Protein AF-A0A935X338-F1 (afdb_monomer_lite)

pLDDT: mean 70.07, std 18.34, range [29.19, 94.0]

Structure (mmCIF, N/CA/C/O backbone):
data_AF-A0A935X338-F1
#
_entry.id   AF-A0A935X338-F1
#
loop_
_atom_site.group_PDB
_atom_site.id
_atom_site.type_symbol
_atom_site.label_atom_id
_atom_site.label_alt_id
_atom_site.label_comp_id
_atom_site.label_asym_id
_atom_site.label_entity_id
_atom_site.label_seq_id
_atom_site.pdbx_PDB_ins_code
_atom_site.Cartn_x
_atom_site.Cartn_y
_atom_site.Cartn_z
_atom_site.occupancy
_atom_site.B_iso_or_equiv
_atom_site.auth_seq_id
_atom_site.auth_comp_id
_atom_site.auth_asym_id
_atom_site.auth_atom_id
_atom_site.pdbx_PDB_model_num
ATOM 1 N N . MET A 1 1 ? -13.769 -9.102 21.395 1.00 50.44 1 MET A N 1
ATOM 2 C CA . MET A 1 1 ? -12.897 -7.928 21.157 1.00 50.44 1 MET A CA 1
ATOM 3 C C . MET A 1 1 ? -13.468 -7.135 19.995 1.00 50.44 1 MET A C 1
ATOM 5 O O . MET A 1 1 ? -13.873 -7.755 19.021 1.00 50.44 1 MET A O 1
ATOM 9 N N . ALA A 1 2 ? -13.554 -5.809 20.103 1.00 59.12 2 ALA A N 1
ATOM 10 C CA . ALA A 1 2 ? -14.068 -4.968 19.025 1.00 59.12 2 ALA A CA 1
ATOM 11 C C . ALA A 1 2 ? -12.967 -4.718 17.983 1.00 59.12 2 ALA A C 1
ATOM 13 O O . ALA A 1 2 ? -11.921 -4.157 18.303 1.00 59.12 2 ALA A O 1
ATOM 14 N N . THR A 1 3 ? -13.188 -5.151 16.743 1.00 63.03 3 THR A N 1
ATOM 15 C CA . THR A 1 3 ? -12.321 -4.808 15.612 1.00 63.03 3 THR A CA 1
ATOM 16 C C . THR A 1 3 ? -12.656 -3.391 15.162 1.00 63.03 3 THR A C 1
ATOM 18 O O . THR A 1 3 ? -13.747 -3.153 14.654 1.00 63.03 3 THR A O 1
ATOM 21 N N . LEU A 1 4 ? -11.724 -2.455 15.357 1.00 72.81 4 LEU A N 1
ATOM 22 C CA . LEU A 1 4 ? -11.917 -1.046 14.993 1.00 72.81 4 LEU A CA 1
ATOM 23 C C . LEU A 1 4 ? -11.985 -0.839 13.472 1.00 72.81 4 LEU A C 1
ATOM 25 O O . LEU A 1 4 ? -12.674 0.059 12.999 1.00 72.81 4 LEU A O 1
ATOM 29 N N . LEU A 1 5 ? -11.269 -1.672 12.715 1.00 78.81 5 LEU A N 1
ATOM 30 C CA . LEU A 1 5 ? -11.219 -1.610 11.264 1.00 78.81 5 LEU A CA 1
ATOM 31 C C . LEU A 1 5 ? -10.835 -2.968 10.673 1.00 78.81 5 LEU A C 1
ATOM 33 O O . LEU A 1 5 ? -9.917 -3.625 11.165 1.00 78.81 5 LEU A O 1
ATOM 37 N N . ARG A 1 6 ? -11.500 -3.360 9.583 1.00 83.81 6 ARG A N 1
ATOM 38 C CA . ARG A 1 6 ? -11.124 -4.521 8.772 1.00 83.81 6 ARG A CA 1
ATOM 39 C C . ARG A 1 6 ? -11.341 -4.208 7.296 1.00 83.81 6 ARG A C 1
ATOM 41 O O . ARG A 1 6 ? -12.482 -4.106 6.858 1.00 83.81 6 ARG A O 1
ATOM 48 N N . ASP A 1 7 ? -10.257 -4.126 6.532 1.00 85.50 7 ASP A N 1
ATOM 49 C CA . ASP A 1 7 ? -10.323 -4.082 5.070 1.00 85.50 7 ASP A CA 1
ATOM 50 C C . ASP A 1 7 ? -10.177 -5.501 4.506 1.00 85.50 7 ASP A C 1
ATOM 52 O O . ASP A 1 7 ? -9.245 -6.229 4.851 1.00 85.50 7 ASP A O 1
ATOM 56 N N . ASN A 1 8 ? -11.138 -5.910 3.682 1.00 86.69 8 ASN A N 1
ATOM 57 C CA . ASN A 1 8 ? -11.189 -7.231 3.059 1.00 86.69 8 ASN A CA 1
ATOM 58 C C . ASN A 1 8 ? -10.774 -7.215 1.581 1.00 86.69 8 ASN A C 1
ATOM 60 O O . ASN A 1 8 ? -10.829 -8.262 0.943 1.00 86.69 8 ASN A O 1
ATOM 64 N N . PHE A 1 9 ? -10.400 -6.049 1.036 1.00 88.44 9 PHE A N 1
ATOM 65 C CA . PHE A 1 9 ? -9.906 -5.884 -0.333 1.00 88.44 9 PHE A CA 1
ATOM 66 C C . PHE A 1 9 ? -10.812 -6.517 -1.406 1.00 88.44 9 PHE A C 1
ATOM 68 O O . PHE A 1 9 ? -10.343 -7.043 -2.415 1.00 88.44 9 PHE A O 1
ATOM 75 N N . THR A 1 10 ? -12.129 -6.472 -1.191 1.00 88.88 10 THR A N 1
ATOM 76 C CA . THR A 1 10 ? -13.123 -7.040 -2.120 1.00 88.88 10 THR A CA 1
ATOM 77 C C . THR A 1 10 ? -13.309 -6.204 -3.386 1.00 88.88 10 THR A C 1
ATOM 79 O O . THR A 1 10 ? -13.746 -6.724 -4.412 1.00 88.88 10 THR A O 1
ATOM 82 N N . ASP A 1 11 ? -12.941 -4.922 -3.359 1.00 90.19 11 ASP A N 1
ATOM 83 C CA . ASP A 1 11 ? -13.001 -4.034 -4.511 1.00 90.19 11 ASP A CA 1
ATOM 84 C C . ASP A 1 11 ? -11.695 -4.068 -5.312 1.00 90.19 11 ASP A C 1
ATOM 86 O O . ASP A 1 11 ? -10.665 -3.531 -4.907 1.00 90.19 11 ASP A O 1
ATOM 90 N N . ARG A 1 12 ? -11.743 -4.671 -6.502 1.00 90.69 12 ARG A N 1
ATOM 91 C CA . ARG A 1 12 ? -10.587 -4.739 -7.402 1.00 90.69 12 ARG A CA 1
ATOM 92 C C . ARG A 1 12 ? -10.098 -3.335 -7.766 1.00 90.69 12 ARG A C 1
ATOM 94 O O . ARG A 1 12 ? -10.857 -2.517 -8.290 1.00 90.69 12 ARG A O 1
ATOM 101 N N . ARG A 1 13 ? -8.803 -3.070 -7.574 1.00 92.31 13 ARG A N 1
ATOM 102 C CA . ARG A 1 13 ? -8.159 -1.793 -7.920 1.00 92.31 13 ARG A CA 1
ATOM 103 C C . AR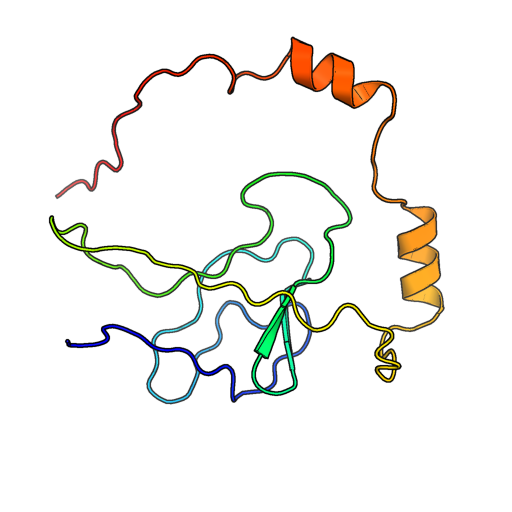G A 1 13 ? -6.918 -2.022 -8.760 1.00 92.31 13 ARG A C 1
ATOM 105 O O . ARG A 1 13 ? -6.026 -2.789 -8.399 1.00 92.31 13 ARG A O 1
ATOM 112 N N . ARG A 1 14 ? -6.848 -1.295 -9.878 1.00 91.50 14 ARG A N 1
ATOM 113 C CA . ARG A 1 14 ? -5.663 -1.265 -10.742 1.00 91.50 14 ARG A CA 1
ATOM 114 C C . ARG A 1 14 ? -4.459 -0.695 -9.989 1.00 91.50 14 ARG A C 1
ATOM 116 O O . ARG A 1 14 ? -4.609 0.044 -9.016 1.00 91.50 14 ARG A O 1
ATOM 123 N N . ARG A 1 15 ? -3.265 -1.008 -10.494 1.00 91.25 15 ARG A N 1
ATOM 124 C CA . ARG A 1 15 ? -1.995 -0.476 -9.987 1.00 91.25 15 ARG A CA 1
ATOM 125 C C . ARG A 1 15 ? -2.023 1.051 -9.866 1.00 91.25 15 ARG A C 1
ATOM 127 O O . ARG A 1 15 ? -2.484 1.739 -10.781 1.00 91.25 15 ARG A O 1
ATOM 134 N N . GLY A 1 16 ? -1.566 1.575 -8.730 1.00 91.81 16 GLY A N 1
ATOM 135 C CA . GLY A 1 16 ? -1.542 3.013 -8.451 1.00 91.81 16 GLY A CA 1
ATOM 136 C C . GLY A 1 16 ? -2.921 3.655 -8.316 1.00 91.81 16 GLY A C 1
ATOM 137 O O . GLY A 1 16 ? -3.063 4.850 -8.581 1.00 91.81 16 GLY A O 1
ATOM 138 N N . ARG A 1 17 ? -3.957 2.866 -8.004 1.00 94.00 17 ARG A N 1
ATOM 139 C CA . ARG A 1 17 ? -5.342 3.326 -7.781 1.00 94.00 17 ARG A CA 1
ATOM 140 C C . ARG A 1 17 ? -5.933 2.795 -6.474 1.00 94.00 17 ARG A C 1
ATOM 142 O O . ARG A 1 17 ? -7.148 2.700 -6.356 1.00 94.00 17 ARG A O 1
ATOM 149 N N . VAL A 1 18 ? -5.085 2.405 -5.525 1.00 93.56 18 VAL A N 1
ATOM 150 C CA . VAL A 1 18 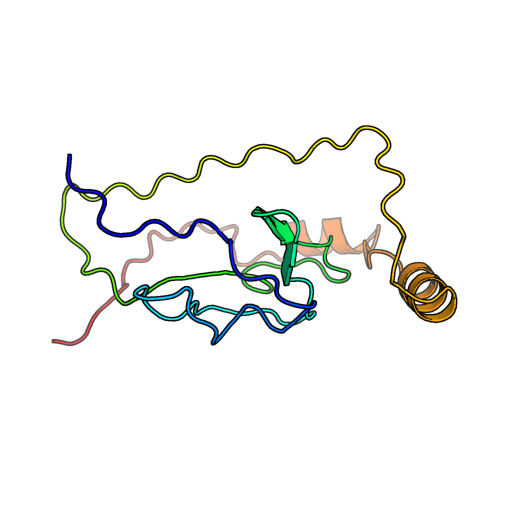? -5.517 1.910 -4.208 1.00 93.56 18 VAL A CA 1
ATOM 151 C C . VAL A 1 18 ? -5.672 3.065 -3.218 1.00 93.56 18 VAL A C 1
ATOM 153 O O . VAL A 1 18 ? -6.714 3.190 -2.579 1.00 93.56 18 VAL A O 1
ATOM 156 N N . VAL A 1 19 ? -4.664 3.933 -3.115 1.00 93.00 19 VAL A N 1
ATOM 157 C CA . VAL A 1 19 ? -4.703 5.111 -2.235 1.00 93.00 19 VAL A CA 1
ATOM 158 C C . VAL A 1 19 ? -5.809 6.070 -2.688 1.00 93.00 19 VAL A C 1
ATOM 160 O O . VAL A 1 19 ? -5.984 6.310 -3.882 1.00 93.00 19 VAL A O 1
ATOM 163 N N . GLY A 1 20 ? -6.566 6.596 -1.730 1.00 90.06 20 GLY A N 1
ATOM 164 C CA . GLY A 1 20 ? -7.730 7.457 -1.933 1.00 90.06 20 GLY A CA 1
ATOM 165 C C . GLY A 1 20 ? -9.043 6.703 -2.160 1.00 90.06 20 GLY A C 1
ATOM 166 O O . GLY A 1 20 ? -10.088 7.337 -2.272 1.00 90.06 20 GLY A O 1
ATOM 167 N N . THR A 1 21 ? -9.027 5.368 -2.226 1.00 91.00 21 THR A N 1
ATOM 168 C CA . THR A 1 21 ? -10.252 4.569 -2.399 1.00 91.00 21 THR A CA 1
ATOM 169 C C . THR A 1 21 ? -10.814 4.104 -1.066 1.00 91.00 21 THR A C 1
ATOM 171 O O . THR A 1 21 ? -10.072 3.927 -0.110 1.00 91.00 21 THR A O 1
ATOM 174 N N . ALA A 1 22 ? -12.117 3.861 -1.004 1.00 85.00 22 ALA A N 1
ATOM 175 C CA . ALA A 1 22 ? -12.761 3.229 0.139 1.00 85.00 22 ALA A CA 1
ATOM 176 C C . ALA A 1 22 ? -13.436 1.930 -0.313 1.00 85.00 22 ALA A C 1
ATOM 178 O O . ALA A 1 22 ? -14.079 1.900 -1.368 1.00 85.00 22 ALA A O 1
ATOM 179 N N . ALA A 1 23 ? -13.308 0.874 0.491 1.00 76.31 23 ALA A N 1
ATOM 180 C CA . ALA A 1 23 ? -14.266 -0.225 0.447 1.00 76.31 23 ALA A CA 1
ATOM 181 C C . ALA A 1 23 ? -15.618 0.274 0.988 1.00 76.31 23 ALA A C 1
ATOM 183 O O . ALA A 1 23 ? -15.665 1.214 1.785 1.00 76.31 23 ALA A O 1
ATOM 184 N N . ALA A 1 24 ? -16.723 -0.334 0.552 1.00 70.81 24 ALA A N 1
ATOM 185 C CA . ALA A 1 24 ? -18.062 0.087 0.962 1.00 70.81 24 ALA A CA 1
ATOM 186 C C . ALA A 1 24 ? -18.186 0.140 2.500 1.00 70.81 24 ALA A C 1
ATOM 188 O O . ALA A 1 24 ? -17.957 -0.857 3.183 1.00 70.81 24 ALA A O 1
ATOM 189 N N . GLY A 1 25 ? -18.522 1.316 3.039 1.00 69.00 25 GLY A N 1
ATOM 190 C CA . GLY A 1 25 ? -18.701 1.533 4.479 1.00 69.00 25 GLY A CA 1
ATOM 191 C C . GLY A 1 25 ? -17.413 1.584 5.313 1.00 69.00 25 GLY A C 1
ATOM 192 O O . GLY A 1 25 ? -17.505 1.620 6.537 1.00 69.00 25 GLY A O 1
ATOM 193 N N . GLN A 1 26 ? -16.229 1.589 4.691 1.00 77.06 26 GLN A N 1
ATOM 194 C CA . GLN A 1 26 ? -14.940 1.708 5.380 1.00 77.06 26 GLN A CA 1
ATOM 195 C C . GLN A 1 26 ? -14.329 3.107 5.183 1.00 77.06 26 GLN A C 1
ATOM 197 O O . GLN A 1 26 ? -14.598 3.762 4.172 1.00 77.06 26 GLN A O 1
ATOM 202 N N . PRO A 1 27 ? -13.474 3.575 6.111 1.00 82.31 27 PRO A N 1
ATOM 203 C CA . PRO A 1 27 ? -12.654 4.762 5.901 1.00 82.31 27 PRO A CA 1
ATOM 204 C C . PRO A 1 27 ? -11.831 4.673 4.607 1.00 82.31 27 PRO A C 1
ATOM 206 O O . PRO A 1 27 ? -11.425 3.576 4.206 1.00 82.31 27 PRO A O 1
ATOM 209 N N . PRO A 1 28 ? -11.535 5.813 3.960 1.00 88.56 28 PRO A N 1
ATOM 210 C CA . PRO A 1 28 ? -10.678 5.819 2.789 1.00 88.56 28 PRO A CA 1
ATOM 211 C C . PRO A 1 28 ? -9.284 5.296 3.141 1.00 88.56 28 PRO A C 1
ATOM 213 O O . PRO A 1 28 ? -8.701 5.640 4.172 1.00 88.56 28 PRO A O 1
ATOM 216 N N . ARG A 1 29 ? -8.738 4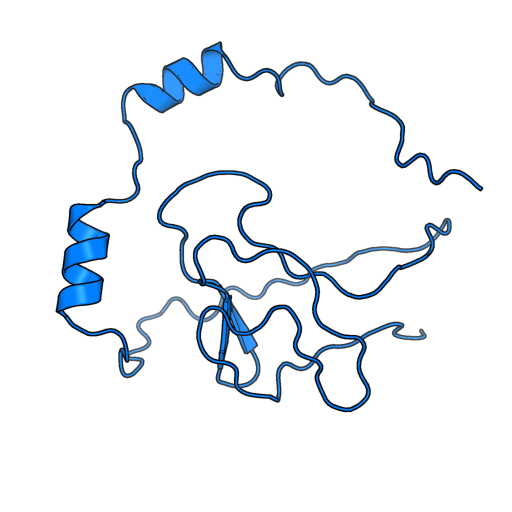.495 2.232 1.00 91.56 29 ARG A N 1
ATOM 217 C CA . ARG A 1 29 ? -7.346 4.065 2.202 1.00 91.56 29 ARG A CA 1
ATOM 218 C C . ARG A 1 29 ? -6.464 5.278 1.965 1.00 91.56 29 ARG A C 1
ATOM 220 O O . ARG A 1 29 ? -6.560 5.929 0.928 1.00 91.56 29 ARG A O 1
ATOM 227 N N . GLN A 1 30 ? -5.598 5.574 2.910 1.00 89.75 30 GLN A N 1
ATOM 228 C CA . GLN A 1 30 ? -4.628 6.657 2.842 1.00 89.75 30 GLN A CA 1
ATOM 229 C C . GLN A 1 30 ? -3.219 6.083 2.662 1.00 89.75 30 GLN A C 1
ATOM 231 O O . GLN A 1 30 ? -3.040 4.876 2.494 1.00 89.75 30 GLN A O 1
ATOM 236 N N . GLY A 1 31 ? -2.216 6.954 2.651 1.00 90.44 31 GLY A N 1
ATOM 237 C CA . GLY A 1 31 ? -0.816 6.572 2.536 1.00 90.44 31 GLY A CA 1
ATOM 238 C C . GLY A 1 31 ? -0.188 7.089 1.253 1.00 90.44 31 GLY A C 1
ATOM 239 O O . GLY A 1 31 ? -0.567 8.137 0.725 1.00 90.44 31 GLY A O 1
ATOM 240 N N . ARG A 1 32 ? 0.811 6.361 0.765 1.00 90.94 32 ARG A N 1
ATOM 241 C CA . ARG A 1 32 ? 1.685 6.802 -0.317 1.00 90.94 32 ARG A CA 1
ATOM 242 C C . ARG A 1 32 ? 1.984 5.636 -1.243 1.00 90.94 32 ARG A C 1
ATOM 244 O O . ARG A 1 32 ? 2.250 4.536 -0.787 1.00 90.94 32 ARG A O 1
ATOM 251 N N . ASP A 1 33 ? 1.969 5.880 -2.545 1.00 92.88 33 ASP A N 1
ATOM 252 C CA . ASP A 1 33 ? 2.340 4.886 -3.555 1.00 92.88 33 ASP A CA 1
ATOM 253 C C . ASP A 1 33 ? 3.134 5.574 -4.669 1.00 92.88 33 ASP A C 1
ATOM 255 O O . ASP A 1 33 ?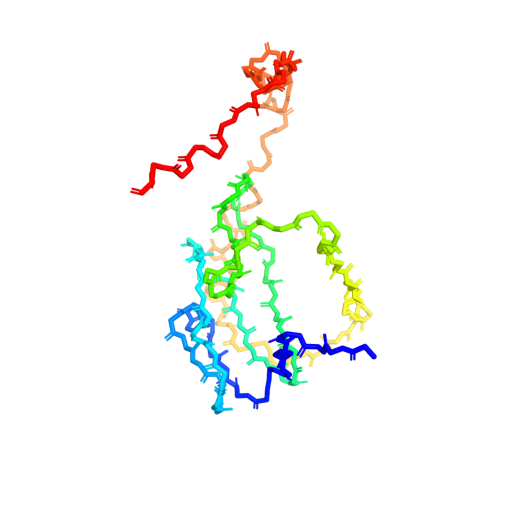 2.607 5.886 -5.740 1.00 92.88 33 ASP A O 1
ATOM 259 N N . VAL A 1 34 ? 4.398 5.901 -4.376 1.00 91.81 34 VAL A N 1
ATOM 260 C CA . VAL A 1 34 ? 5.247 6.710 -5.270 1.00 91.81 34 VAL A CA 1
ATOM 261 C C . VAL A 1 34 ? 5.429 6.037 -6.630 1.00 91.81 34 VAL A C 1
ATOM 263 O O . VAL A 1 34 ? 5.387 6.701 -7.664 1.00 91.81 34 VAL A O 1
ATOM 266 N N . GLU A 1 35 ? 5.622 4.720 -6.635 1.00 88.94 35 GLU A N 1
ATOM 267 C CA . GLU A 1 35 ? 5.906 3.946 -7.848 1.00 88.94 35 GLU A CA 1
ATOM 268 C C . GLU A 1 35 ? 4.657 3.325 -8.479 1.00 88.94 35 GLU A C 1
ATOM 270 O O . GLU A 1 35 ? 4.761 2.645 -9.500 1.00 88.94 35 GLU A O 1
ATOM 275 N N . ARG A 1 36 ? 3.468 3.599 -7.923 1.00 93.31 36 ARG A N 1
ATOM 276 C CA . ARG A 1 36 ? 2.185 3.066 -8.405 1.00 93.31 36 ARG A CA 1
ATOM 277 C C . ARG A 1 36 ? 2.163 1.531 -8.403 1.00 93.31 36 ARG A C 1
ATOM 279 O O . ARG A 1 36 ? 1.670 0.912 -9.346 1.00 93.31 36 ARG A O 1
ATOM 286 N N . ILE A 1 37 ? 2.716 0.921 -7.356 1.00 90.31 37 ILE A N 1
ATOM 287 C CA . ILE A 1 37 ? 2.930 -0.527 -7.216 1.00 90.31 37 ILE A CA 1
ATOM 288 C C . ILE A 1 37 ? 1.875 -1.222 -6.348 1.00 90.31 37 ILE A C 1
ATOM 290 O O . ILE A 1 37 ? 1.849 -2.456 -6.327 1.00 90.31 37 ILE A O 1
ATOM 294 N N . LEU A 1 38 ? 0.984 -0.471 -5.686 1.00 92.62 38 LEU A N 1
ATOM 295 C CA . LEU A 1 38 ? -0.150 -1.036 -4.951 1.00 92.62 38 LEU A CA 1
ATOM 296 C C . LEU A 1 38 ? -1.301 -1.374 -5.895 1.00 92.62 38 LEU A C 1
ATOM 298 O O . LEU A 1 38 ? -1.705 -0.561 -6.729 1.00 92.62 38 LEU A O 1
ATOM 302 N N . SER A 1 39 ? -1.874 -2.561 -5.724 1.00 92.88 39 SER A N 1
ATOM 303 C CA . SER A 1 39 ? -3.081 -3.016 -6.425 1.00 92.88 39 SER A CA 1
ATOM 304 C C . SER A 1 39 ? -3.933 -3.893 -5.515 1.00 92.88 39 SER A C 1
ATOM 306 O O . SER A 1 39 ? -3.426 -4.443 -4.542 1.00 92.88 39 SER A O 1
ATOM 308 N N . ILE A 1 40 ? -5.216 -4.029 -5.840 1.00 91.44 40 ILE A N 1
ATOM 309 C CA . ILE A 1 40 ? -6.109 -4.992 -5.193 1.00 91.44 40 ILE A CA 1
ATOM 310 C C . ILE A 1 40 ? -6.602 -5.954 -6.257 1.00 91.44 40 ILE A C 1
ATOM 312 O O . ILE A 1 40 ? -7.245 -5.536 -7.225 1.00 91.44 40 ILE A O 1
ATOM 316 N N . ASP A 1 41 ? -6.292 -7.230 -6.075 1.00 87.31 41 ASP A N 1
ATOM 317 C CA . ASP A 1 41 ? -6.655 -8.281 -7.013 1.00 87.31 41 ASP A CA 1
ATOM 318 C C . ASP A 1 41 ? -6.809 -9.625 -6.294 1.00 87.31 41 ASP A C 1
ATOM 320 O O . ASP A 1 41 ? -5.974 -9.989 -5.463 1.00 87.31 41 ASP A O 1
ATOM 324 N N . GLY A 1 42 ? -7.893 -10.345 -6.599 1.00 84.62 42 GLY A N 1
ATOM 325 C CA . GLY A 1 42 ? -8.201 -11.635 -5.975 1.00 84.62 42 GLY A CA 1
ATOM 326 C C . GLY A 1 42 ? -8.534 -11.556 -4.480 1.00 84.62 42 GLY A C 1
ATOM 327 O O . GLY A 1 42 ? -8.231 -12.493 -3.752 1.00 84.62 42 GLY A O 1
ATOM 328 N N . GLY A 1 43 ? -9.112 -10.446 -4.003 1.00 85.75 43 GLY A N 1
ATOM 329 C CA . GLY A 1 43 ? -9.442 -10.275 -2.580 1.00 85.75 43 GLY A CA 1
ATOM 330 C C . GLY A 1 43 ? -8.233 -9.972 -1.687 1.00 85.75 43 GLY A C 1
ATOM 331 O O . GLY A 1 43 ? -8.319 -10.110 -0.470 1.00 85.75 43 GLY A O 1
ATOM 332 N N . ALA A 1 44 ? -7.097 -9.591 -2.277 1.00 85.81 44 ALA A N 1
ATOM 333 C CA . ALA A 1 44 ? -5.862 -9.319 -1.556 1.00 85.81 44 ALA A CA 1
ATOM 334 C C . ALA A 1 44 ? -5.218 -8.002 -2.000 1.00 85.81 44 ALA A C 1
ATOM 336 O O . ALA A 1 44 ? -5.255 -7.626 -3.178 1.00 85.81 44 ALA A O 1
ATOM 337 N N . LEU A 1 45 ? -4.568 -7.328 -1.049 1.00 88.62 45 LEU A N 1
ATOM 338 C CA . LEU A 1 45 ? -3.633 -6.247 -1.336 1.00 88.62 45 LEU A CA 1
ATOM 339 C C . LEU A 1 45 ? -2.349 -6.839 -1.921 1.00 88.62 45 LEU A C 1
ATOM 341 O O . LEU A 1 45 ? -1.707 -7.687 -1.306 1.00 88.62 45 LEU A O 1
ATOM 345 N N . ARG A 1 46 ? -1.955 -6.360 -3.098 1.00 87.75 46 ARG A N 1
ATOM 346 C CA . ARG A 1 46 ? -0.728 -6.764 -3.782 1.00 87.75 46 ARG A CA 1
ATOM 347 C C . ARG A 1 46 ? 0.237 -5.593 -3.853 1.00 87.75 46 ARG A C 1
ATOM 349 O O . ARG A 1 46 ? -0.138 -4.501 -4.287 1.00 87.75 46 ARG A O 1
ATOM 356 N N . ILE A 1 47 ? 1.486 -5.857 -3.487 1.00 87.31 47 ILE A N 1
ATOM 357 C CA . ILE A 1 47 ? 2.592 -4.903 -3.532 1.00 87.31 47 ILE A CA 1
ATOM 358 C C . ILE A 1 47 ? 3.621 -5.465 -4.510 1.00 87.31 47 ILE A C 1
ATOM 360 O O . ILE A 1 47 ? 4.189 -6.527 -4.267 1.00 87.31 47 ILE A O 1
ATOM 364 N N . GLN A 1 48 ? 3.827 -4.799 -5.647 1.00 85.31 48 GLN A N 1
ATOM 365 C CA . GLN A 1 48 ? 4.934 -5.166 -6.536 1.00 85.31 48 GLN A CA 1
ATOM 366 C C . GLN A 1 48 ? 6.279 -4.785 -5.896 1.00 85.31 48 GLN A C 1
ATOM 368 O O . GLN A 1 48 ? 6.323 -3.804 -5.156 1.00 85.31 48 GLN A O 1
ATOM 373 N N . PRO A 1 49 ? 7.379 -5.497 -6.200 1.00 82.19 49 PRO A N 1
ATOM 374 C CA . PRO A 1 49 ? 8.705 -5.062 -5.783 1.00 82.19 49 PRO A CA 1
ATOM 375 C C . PRO A 1 49 ? 8.990 -3.641 -6.299 1.00 82.19 49 PRO A C 1
ATOM 377 O O . PRO A 1 49 ? 8.776 -3.386 -7.493 1.00 82.19 49 PRO A O 1
ATOM 380 N N . PRO A 1 50 ? 9.436 -2.713 -5.435 1.00 81.81 50 PRO A N 1
ATOM 381 C CA . PRO A 1 50 ? 9.828 -1.381 -5.872 1.00 81.81 50 PRO A CA 1
ATOM 382 C C . PRO A 1 50 ? 11.099 -1.456 -6.729 1.00 81.81 50 PRO A C 1
ATOM 384 O O . PRO A 1 50 ? 11.974 -2.287 -6.491 1.00 81.81 50 PRO A O 1
ATOM 387 N N . LEU A 1 51 ? 11.211 -0.572 -7.721 1.00 81.81 51 LEU A N 1
ATOM 388 C CA . LEU A 1 51 ? 12.431 -0.388 -8.512 1.00 81.81 51 LEU A CA 1
ATOM 389 C C . LEU A 1 51 ? 13.496 0.386 -7.739 1.00 81.81 51 LEU A C 1
ATOM 391 O O . LEU A 1 51 ? 14.680 0.188 -7.979 1.00 81.81 51 LEU A O 1
ATOM 395 N N . ARG A 1 52 ? 13.086 1.316 -6.866 1.00 78.19 52 ARG A N 1
ATOM 396 C CA . ARG A 1 52 ? 14.002 2.077 -6.013 1.00 78.19 52 ARG A CA 1
ATOM 397 C C . ARG A 1 52 ? 13.770 1.716 -4.558 1.00 78.19 52 ARG A C 1
ATOM 399 O O . ARG A 1 52 ? 12.670 1.900 -4.034 1.00 78.19 52 ARG A O 1
ATOM 406 N N . GLU A 1 53 ? 14.833 1.267 -3.906 1.00 78.19 53 GLU A N 1
ATOM 407 C CA . GLU A 1 53 ? 14.859 1.059 -2.463 1.00 78.19 53 GLU A CA 1
ATOM 408 C C . GLU A 1 53 ? 14.606 2.361 -1.684 1.00 78.19 53 GLU A C 1
ATOM 410 O O . GLU A 1 53 ? 14.864 3.471 -2.161 1.00 78.19 53 GLU A O 1
ATOM 415 N N . GLY A 1 54 ? 14.077 2.218 -0.470 1.00 73.62 54 GLY A N 1
ATOM 416 C CA . GLY A 1 54 ? 13.887 3.317 0.470 1.00 73.62 54 GLY A CA 1
ATOM 417 C C . GLY A 1 54 ? 12.634 3.170 1.327 1.00 73.62 54 GLY A C 1
ATOM 418 O O . GLY A 1 54 ? 11.621 2.612 0.897 1.00 73.62 54 GLY A O 1
ATOM 419 N N . TRP A 1 55 ? 12.710 3.711 2.539 1.00 76.69 55 TRP A N 1
ATOM 420 C CA . TRP A 1 55 ? 11.599 3.769 3.484 1.00 76.69 55 TRP A CA 1
ATOM 421 C C . TRP A 1 55 ? 10.511 4.747 3.026 1.00 76.69 55 TRP A C 1
ATOM 423 O O . TRP A 1 55 ? 10.766 5.666 2.248 1.00 76.69 55 TRP A O 1
ATOM 433 N N . GLU A 1 56 ? 9.280 4.518 3.491 1.00 79.62 56 GLU A N 1
ATOM 434 C CA . GLU A 1 56 ? 8.119 5.400 3.269 1.00 79.62 56 GLU A CA 1
ATOM 435 C C . GLU A 1 56 ? 7.790 5.715 1.795 1.00 79.62 56 GLU A C 1
ATOM 437 O O . GLU A 1 56 ? 7.142 6.716 1.481 1.00 79.62 56 GLU A O 1
ATOM 442 N N . ARG A 1 57 ? 8.223 4.864 0.857 1.00 87.38 57 ARG A N 1
ATOM 443 C CA . ARG A 1 57 ? 7.925 5.019 -0.581 1.00 87.38 57 ARG A CA 1
ATOM 444 C C . ARG A 1 57 ? 6.555 4.464 -0.954 1.00 87.38 57 ARG A C 1
ATOM 446 O O . ARG A 1 57 ? 5.872 5.025 -1.816 1.00 87.38 57 ARG A O 1
ATOM 453 N N . THR A 1 58 ? 6.166 3.389 -0.276 1.00 89.38 58 THR A N 1
ATOM 454 C CA . THR A 1 58 ? 4.898 2.699 -0.478 1.00 89.38 58 THR A CA 1
ATOM 455 C C . THR A 1 58 ? 4.329 2.291 0.874 1.00 89.38 58 THR A C 1
ATOM 457 O O . THR A 1 58 ? 4.928 1.490 1.586 1.00 89.38 58 THR A O 1
ATOM 460 N N . CYS A 1 59 ? 3.178 2.844 1.234 1.00 88.12 59 CYS A N 1
ATOM 461 C CA . CYS A 1 59 ? 2.453 2.526 2.453 1.00 88.12 59 CYS A CA 1
ATOM 462 C C . CYS A 1 59 ? 0.944 2.659 2.229 1.00 88.12 59 CYS A C 1
ATOM 464 O O . CYS A 1 59 ? 0.481 3.452 1.407 1.00 88.12 59 CYS A O 1
ATOM 466 N N . LEU A 1 60 ? 0.183 1.882 2.992 1.00 88.12 60 LEU A N 1
ATOM 467 C CA . LEU A 1 60 ? -1.267 1.972 3.060 1.00 88.12 60 LEU A CA 1
ATOM 468 C C . LEU A 1 60 ? -1.644 2.202 4.520 1.00 88.12 60 LEU A C 1
ATOM 470 O O . LEU A 1 60 ? -1.229 1.440 5.391 1.00 88.12 60 LEU A O 1
ATOM 474 N N . THR A 1 61 ? -2.404 3.254 4.784 1.00 86.69 61 THR A N 1
ATOM 475 C CA . THR A 1 61 ? -2.853 3.628 6.127 1.00 86.69 61 THR A CA 1
ATOM 476 C C . THR A 1 61 ? -4.363 3.818 6.133 1.00 86.69 61 THR A C 1
ATOM 478 O O . THR A 1 61 ? -4.997 3.928 5.083 1.00 86.69 61 THR A O 1
ATOM 481 N N . TYR A 1 62 ? -4.959 3.846 7.319 1.00 85.19 62 TYR A N 1
ATOM 482 C CA . TYR A 1 62 ? -6.390 4.056 7.476 1.00 85.19 62 TYR A CA 1
ATOM 483 C C . TYR A 1 62 ? -6.644 4.993 8.632 1.00 85.19 62 TYR A C 1
ATOM 485 O O . TYR A 1 62 ? -6.107 4.747 9.704 1.00 85.19 62 TYR A O 1
ATOM 493 N N . GLY A 1 63 ? -7.506 5.986 8.401 1.00 71.81 63 GLY A N 1
ATOM 494 C CA . GLY A 1 63 ? -8.041 6.887 9.418 1.00 71.81 63 GLY A CA 1
ATOM 495 C C . GLY A 1 63 ? -7.002 7.597 10.303 1.00 71.81 63 GLY A C 1
ATOM 496 O O . GLY A 1 63 ? -5.811 7.296 10.310 1.00 71.81 63 GLY A O 1
ATOM 497 N N . PRO A 1 64 ? -7.449 8.566 11.103 1.00 72.19 64 PRO A N 1
ATOM 498 C CA . PRO A 1 64 ? -6.743 8.932 12.315 1.00 72.19 64 PRO A CA 1
ATOM 499 C C . PRO A 1 64 ? -7.143 7.948 13.422 1.00 72.19 64 PRO A C 1
ATOM 501 O O . PRO A 1 64 ? -8.301 7.901 13.837 1.00 72.19 64 PRO A O 1
ATOM 504 N N . PHE A 1 65 ? -6.194 7.157 13.919 1.00 73.38 65 PHE A N 1
ATOM 505 C CA . PHE A 1 65 ? -6.397 6.386 15.144 1.00 73.38 65 PHE A CA 1
ATOM 506 C C . PHE A 1 65 ? -5.833 7.179 16.326 1.00 73.38 65 PHE A C 1
ATOM 508 O O . PHE A 1 65 ? -4.638 7.480 16.322 1.00 73.38 65 PHE A O 1
ATOM 515 N N . PRO A 1 66 ? -6.648 7.543 17.335 1.00 70.00 66 PRO A N 1
ATOM 516 C CA . PRO A 1 66 ? -6.133 8.245 18.501 1.00 70.00 66 PRO A CA 1
ATOM 517 C C . PRO A 1 66 ? -5.143 7.341 19.236 1.00 70.00 66 PRO A C 1
ATOM 519 O O . PRO A 1 66 ? -5.468 6.197 19.561 1.00 70.00 66 PRO A O 1
ATOM 522 N N . ALA A 1 67 ? -3.949 7.860 19.520 1.00 71.38 67 ALA A N 1
ATOM 523 C CA . ALA A 1 67 ? -2.968 7.162 20.336 1.00 71.38 67 ALA A CA 1
ATOM 524 C C . ALA A 1 67 ? -3.532 6.993 21.753 1.00 71.38 67 ALA A C 1
ATOM 526 O O . ALA A 1 67 ? -3.654 7.952 22.512 1.00 71.38 67 ALA A O 1
ATOM 527 N N . LYS A 1 68 ? -3.924 5.766 22.095 1.00 77.44 68 LYS A N 1
ATOM 528 C CA . LYS A 1 68 ? -4.424 5.397 23.421 1.00 77.44 68 LYS A CA 1
ATOM 529 C C . LYS A 1 68 ? -3.564 4.257 23.965 1.00 77.44 68 LYS A C 1
ATOM 531 O O . LYS A 1 68 ? -3.329 3.295 23.226 1.00 77.44 68 LYS A O 1
ATOM 536 N N . PRO A 1 69 ? -3.107 4.328 25.229 1.00 78.88 69 PRO A N 1
ATOM 537 C CA . PRO A 1 69 ? -2.455 3.197 25.878 1.00 78.88 69 PRO A CA 1
ATOM 538 C C . PRO A 1 69 ? -3.317 1.934 25.756 1.00 78.88 69 PRO A C 1
ATOM 540 O O . PRO A 1 69 ? -4.532 1.989 25.942 1.00 78.88 69 PRO A O 1
ATOM 543 N N . GLY A 1 70 ? -2.692 0.807 25.413 1.00 79.44 70 GLY A N 1
ATOM 544 C CA . GLY A 1 70 ? -3.384 -0.473 25.222 1.00 79.44 70 GLY A CA 1
ATOM 545 C C . GLY A 1 70 ? -3.864 -0.766 23.794 1.00 79.44 70 GLY A C 1
ATOM 546 O O . GLY A 1 70 ? -4.471 -1.811 23.576 1.00 79.44 70 GLY A O 1
ATOM 547 N N . LEU A 1 71 ? -3.587 0.100 22.810 1.00 69.00 71 LEU A N 1
ATOM 548 C CA . LEU A 1 71 ? -3.768 -0.237 21.394 1.00 69.00 71 LEU A CA 1
ATOM 549 C C . LEU A 1 71 ? -2.543 -0.983 20.850 1.00 69.00 71 LEU A C 1
ATOM 551 O O . LEU A 1 71 ? -1.413 -0.514 20.964 1.00 69.00 71 LEU A O 1
ATOM 555 N N . THR A 1 72 ? -2.778 -2.128 20.212 1.00 67.88 72 THR A N 1
ATOM 556 C CA . THR A 1 72 ? -1.749 -2.907 19.515 1.00 67.88 72 THR A CA 1
ATOM 557 C C . THR A 1 72 ? -1.994 -2.838 18.016 1.00 67.88 72 THR A C 1
ATOM 559 O O . THR A 1 72 ? -3.069 -3.201 17.539 1.00 67.88 72 THR A O 1
ATOM 562 N N . PHE A 1 73 ? -0.985 -2.403 17.263 1.00 67.25 73 PHE A N 1
ATOM 563 C CA . PHE A 1 73 ? -0.950 -2.598 15.820 1.00 67.25 73 PHE A CA 1
ATOM 564 C C . PHE A 1 73 ? -0.308 -3.954 15.529 1.00 67.25 73 PHE A C 1
ATOM 566 O O . PHE A 1 73 ? 0.850 -4.180 15.871 1.00 67.25 73 PHE A O 1
ATOM 573 N N . ALA A 1 74 ? -1.066 -4.858 14.918 1.00 65.06 74 ALA A N 1
ATOM 574 C CA . ALA A 1 74 ? -0.580 -6.165 14.507 1.00 65.06 74 ALA A CA 1
ATOM 575 C C . ALA A 1 74 ? -0.767 -6.317 12.998 1.00 65.06 74 ALA A C 1
ATOM 577 O O . ALA A 1 74 ? -1.859 -6.095 12.472 1.00 65.06 74 ALA A O 1
ATOM 578 N N . VAL A 1 75 ? 0.299 -6.718 12.311 1.00 66.69 75 VAL A N 1
ATOM 579 C CA . VAL A 1 75 ? 0.258 -7.075 10.893 1.00 66.69 75 VAL A CA 1
ATOM 580 C C . VAL A 1 75 ? 0.552 -8.554 10.788 1.00 66.69 75 VAL A C 1
ATOM 582 O O . VAL A 1 75 ? 1.620 -9.012 11.181 1.00 66.69 75 VAL A O 1
ATOM 585 N N . PHE A 1 76 ? -0.391 -9.294 10.220 1.00 62.50 76 PHE A N 1
ATOM 586 C CA . PHE A 1 76 ? -0.150 -10.658 9.790 1.00 62.50 76 PHE A CA 1
ATOM 587 C C . PHE A 1 76 ? 0.001 -10.660 8.273 1.00 62.50 76 PHE A C 1
ATOM 589 O O . PHE A 1 76 ? -0.978 -10.551 7.535 1.00 62.50 76 PHE A O 1
ATOM 596 N N . MET A 1 77 ? 1.250 -10.712 7.812 1.00 67.81 77 MET A N 1
ATOM 597 C CA . MET A 1 77 ? 1.576 -10.767 6.394 1.00 67.81 77 MET A CA 1
ATOM 598 C C . MET A 1 77 ? 1.782 -12.224 5.995 1.00 67.81 77 MET A C 1
ATOM 600 O O . MET A 1 77 ? 2.816 -12.821 6.286 1.00 67.81 77 MET A O 1
ATOM 604 N N . LEU A 1 78 ? 0.794 -12.796 5.314 1.00 64.12 78 LEU A N 1
ATOM 605 C CA . LEU A 1 78 ? 0.987 -14.056 4.612 1.00 64.12 78 LEU A CA 1
ATOM 606 C C . LEU A 1 78 ? 1.754 -13.755 3.330 1.00 64.12 78 LEU A C 1
ATOM 608 O O . LEU A 1 78 ? 1.287 -12.980 2.496 1.00 64.12 78 LEU A O 1
ATOM 612 N N . ASN A 1 79 ? 2.934 -14.353 3.180 1.00 60.94 79 ASN A N 1
ATOM 613 C CA . ASN A 1 79 ? 3.657 -14.302 1.919 1.00 60.94 79 ASN A CA 1
ATOM 614 C C . ASN A 1 79 ? 2.765 -14.973 0.864 1.00 60.94 79 ASN A C 1
ATOM 616 O O . ASN A 1 79 ? 2.491 -16.172 0.952 1.00 60.94 79 ASN A O 1
ATOM 620 N N . GLY A 1 80 ? 2.222 -14.179 -0.062 1.00 55.34 80 GLY A N 1
ATOM 621 C CA . GLY A 1 80 ? 1.415 -14.702 -1.155 1.00 55.34 80 GLY A CA 1
ATOM 622 C C . GLY A 1 80 ? 2.256 -15.722 -1.909 1.00 55.34 80 GLY A C 1
ATOM 623 O O . GLY A 1 80 ? 3.369 -15.403 -2.304 1.00 55.34 80 GLY A O 1
ATOM 624 N N . HIS A 1 81 ? 1.744 -16.946 -2.020 1.00 50.31 81 HIS A N 1
ATOM 625 C CA . HIS A 1 81 ? 2.315 -18.095 -2.727 1.00 50.31 81 HIS A CA 1
ATOM 626 C C . HIS A 1 81 ? 3.340 -17.692 -3.817 1.00 50.31 81 HIS A C 1
ATOM 628 O O . HIS A 1 81 ? 2.967 -17.409 -4.951 1.00 50.31 81 HIS A O 1
ATOM 634 N N . ASN A 1 82 ? 4.637 -17.654 -3.469 1.00 49.09 82 ASN A N 1
ATOM 635 C CA . ASN A 1 82 ? 5.738 -17.357 -4.406 1.00 49.09 82 ASN A CA 1
ATOM 636 C C . ASN A 1 82 ? 5.995 -18.509 -5.394 1.00 49.09 82 ASN A C 1
ATOM 638 O O . ASN A 1 82 ? 6.842 -18.417 -6.281 1.00 49.09 82 ASN A O 1
ATOM 642 N N . THR A 1 83 ? 5.281 -19.617 -5.238 1.00 39.03 83 THR A N 1
ATOM 643 C CA . THR A 1 83 ? 5.308 -20.771 -6.125 1.00 39.03 83 THR A CA 1
ATOM 644 C C . THR A 1 83 ? 4.550 -20.444 -7.405 1.00 39.03 83 THR A C 1
ATOM 646 O O . THR A 1 83 ? 3.334 -20.576 -7.487 1.00 39.03 83 THR A O 1
ATOM 649 N N . SER A 1 84 ? 5.304 -20.014 -8.416 1.00 43.06 84 SER A N 1
ATOM 650 C CA . SER A 1 84 ? 5.029 -20.327 -9.823 1.00 43.06 84 SER A CA 1
ATOM 651 C C . SER A 1 84 ? 3.632 -19.962 -10.335 1.00 43.06 84 SER A C 1
ATOM 653 O O . SER A 1 84 ? 3.107 -20.657 -11.205 1.00 43.06 84 SER A O 1
ATOM 655 N N . GLN A 1 85 ? 2.996 -18.906 -9.816 1.00 43.50 85 GLN A N 1
ATOM 656 C CA . GLN A 1 85 ? 1.704 -18.502 -10.353 1.00 43.50 85 GLN A CA 1
ATOM 657 C C . GLN A 1 85 ? 1.919 -17.876 -11.735 1.00 43.50 85 GLN A C 1
ATOM 659 O O . GLN A 1 85 ? 2.457 -16.777 -11.874 1.00 43.50 85 GLN A O 1
ATOM 664 N N . SER A 1 86 ? 1.484 -18.590 -12.768 1.00 44.75 86 SER A N 1
ATOM 665 C CA . SER A 1 86 ? 1.284 -18.106 -14.132 1.00 44.75 86 SER A CA 1
ATOM 666 C C . SER A 1 86 ? 0.089 -17.146 -14.168 1.00 44.75 86 SER A C 1
ATOM 668 O O . SER A 1 86 ? -0.923 -17.383 -14.822 1.00 44.75 86 SER A O 1
ATOM 670 N N . GLU A 1 87 ? 0.173 -16.051 -13.414 1.00 47.59 87 GLU A N 1
ATOM 671 C CA . GLU A 1 87 ? -0.773 -14.952 -13.548 1.00 47.59 87 GLU A CA 1
ATOM 672 C C . GLU A 1 87 ? -0.670 -14.419 -14.985 1.00 47.59 87 GLU A C 1
ATOM 674 O O . GLU A 1 87 ? 0.435 -14.243 -15.511 1.00 47.59 87 GLU A O 1
ATOM 679 N N . VAL A 1 88 ? -1.813 -14.189 -15.646 1.00 50.97 88 VAL A N 1
ATOM 680 C CA . VAL A 1 88 ? -1.842 -13.527 -16.957 1.00 50.97 88 VAL A CA 1
ATOM 681 C C . VAL A 1 88 ? -1.214 -12.162 -16.761 1.00 50.97 88 VAL A C 1
ATOM 683 O O . VAL A 1 88 ? -1.807 -11.245 -16.194 1.00 50.97 88 VAL A O 1
ATOM 686 N N . MET A 1 89 ? 0.043 -12.063 -17.169 1.00 54.72 89 MET A N 1
ATOM 687 C CA . MET A 1 89 ? 0.867 -10.934 -16.817 1.00 54.72 89 MET A CA 1
ATOM 688 C C . MET A 1 89 ? 0.435 -9.751 -17.683 1.00 54.72 89 MET A C 1
ATOM 690 O O . MET A 1 89 ? 0.859 -9.603 -18.826 1.00 54.72 89 MET A O 1
ATOM 694 N N . SER A 1 90 ? -0.462 -8.936 -17.123 1.00 59.69 90 SER A N 1
ATOM 695 C CA . SER A 1 90 ? -1.122 -7.802 -17.781 1.00 59.69 90 SER A CA 1
ATOM 696 C C . SER A 1 90 ? -0.160 -6.700 -18.221 1.00 59.69 90 SER A C 1
ATOM 698 O O . SER A 1 90 ? -0.539 -5.803 -18.971 1.00 59.69 90 SER A O 1
ATOM 700 N N . ASP A 1 91 ? 1.073 -6.728 -17.715 1.00 67.38 91 ASP A N 1
ATOM 701 C CA . ASP A 1 91 ? 2.104 -5.764 -18.065 1.00 67.38 91 ASP A CA 1
ATOM 702 C C . ASP A 1 91 ? 2.643 -6.073 -19.468 1.00 67.38 91 ASP A C 1
ATOM 704 O O . ASP A 1 91 ? 3.060 -7.202 -19.752 1.00 67.38 91 ASP A O 1
ATOM 708 N N . SER A 1 92 ? 2.670 -5.054 -20.331 1.00 76.31 92 SER A N 1
ATOM 709 C CA . SER A 1 92 ? 3.226 -5.165 -21.683 1.00 76.31 92 SER A CA 1
ATOM 710 C C . SER A 1 92 ? 4.705 -5.576 -21.651 1.00 76.31 92 SER A C 1
ATOM 712 O O . SER A 1 92 ? 5.437 -5.215 -20.725 1.00 76.31 92 SER A O 1
ATOM 714 N N . LEU A 1 93 ? 5.176 -6.284 -22.686 1.00 79.00 93 LEU A N 1
ATOM 715 C CA . LEU A 1 93 ? 6.593 -6.658 -22.822 1.00 79.00 93 LEU A CA 1
ATOM 716 C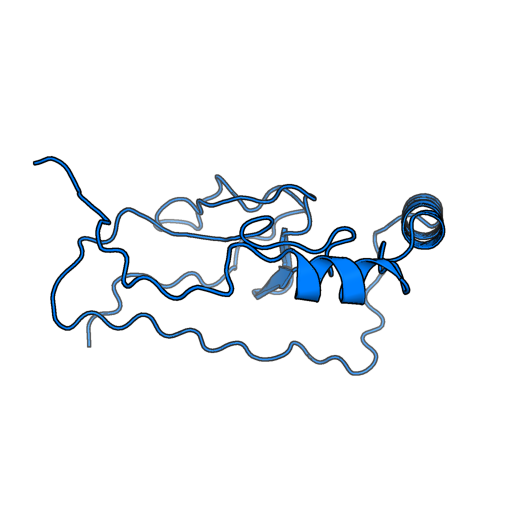 C . LEU A 1 93 ? 7.519 -5.437 -22.733 1.00 79.00 93 LEU A C 1
ATOM 718 O O . LEU A 1 93 ? 8.556 -5.493 -22.078 1.00 79.00 93 LEU A O 1
ATOM 722 N N . ARG A 1 94 ? 7.098 -4.306 -23.313 1.00 76.44 94 ARG A N 1
ATOM 723 C CA . ARG A 1 94 ? 7.822 -3.034 -23.238 1.00 76.44 94 ARG A CA 1
ATOM 724 C C . ARG A 1 94 ? 7.998 -2.562 -21.795 1.00 76.44 94 ARG A C 1
ATOM 726 O O . ARG A 1 94 ? 9.110 -2.248 -21.396 1.00 76.44 94 ARG A O 1
ATOM 733 N N . THR A 1 95 ? 6.931 -2.567 -20.996 1.00 74.38 95 THR A N 1
ATOM 734 C CA . THR A 1 95 ? 6.993 -2.175 -19.577 1.00 74.38 95 THR A CA 1
ATOM 735 C C . THR A 1 95 ? 7.965 -3.051 -18.789 1.00 74.38 95 THR A C 1
ATOM 737 O O . THR A 1 95 ? 8.645 -2.559 -17.892 1.00 74.38 95 THR A O 1
ATOM 740 N N . ARG A 1 96 ? 8.064 -4.341 -19.127 1.00 73.62 96 ARG A N 1
ATOM 741 C CA . ARG A 1 96 ? 9.005 -5.264 -18.478 1.00 73.62 96 ARG A CA 1
ATOM 742 C C . ARG A 1 96 ? 10.442 -4.976 -18.875 1.00 73.62 96 ARG A C 1
ATOM 744 O O . ARG A 1 96 ? 11.274 -4.819 -17.992 1.00 73.62 96 ARG A O 1
ATOM 751 N N . LEU A 1 97 ? 10.705 -4.831 -20.173 1.00 80.56 97 LEU A N 1
ATOM 752 C CA . LEU A 1 97 ? 12.025 -4.461 -20.684 1.00 80.56 97 LEU A CA 1
ATOM 753 C C . LEU A 1 97 ? 12.495 -3.131 -20.085 1.00 80.56 97 LEU A C 1
ATOM 755 O O . LEU A 1 97 ? 13.628 -3.032 -19.634 1.00 80.56 97 LEU A O 1
ATOM 759 N N . GLU A 1 98 ? 11.610 -2.138 -19.978 1.00 77.00 98 GLU A N 1
ATOM 760 C CA . GLU A 1 98 ? 11.914 -0.853 -19.339 1.00 77.00 98 GLU A CA 1
ATOM 761 C C . GLU A 1 98 ? 12.208 -0.966 -17.833 1.00 77.00 98 GLU A C 1
ATOM 763 O O . GLU A 1 98 ? 12.957 -0.143 -17.300 1.00 77.00 98 GLU A O 1
ATOM 768 N N . ARG A 1 99 ? 11.620 -1.941 -17.125 1.00 71.94 99 ARG A N 1
ATOM 769 C CA . ARG A 1 99 ? 11.963 -2.233 -15.722 1.00 71.94 99 ARG A CA 1
ATOM 770 C C . ARG A 1 99 ? 13.286 -2.972 -15.611 1.00 71.94 99 ARG A C 1
ATOM 772 O O . ARG A 1 99 ? 14.108 -2.597 -14.788 1.00 71.94 99 ARG A O 1
ATOM 779 N N . TRP A 1 100 ? 13.504 -3.987 -16.442 1.00 74.00 100 TRP A N 1
ATOM 780 C CA . TRP A 1 100 ? 14.747 -4.755 -16.448 1.00 74.00 100 TRP A CA 1
ATOM 781 C C . TRP A 1 100 ? 15.946 -3.890 -16.826 1.00 74.00 100 TRP A C 1
ATOM 783 O O . TRP A 1 100 ? 16.962 -3.951 -16.146 1.00 74.00 100 TRP A O 1
ATOM 793 N N . ALA A 1 101 ? 15.800 -3.019 -17.827 1.00 75.50 101 ALA A N 1
ATOM 794 C CA . ALA A 1 101 ? 16.831 -2.060 -18.216 1.00 75.50 101 ALA A CA 1
ATOM 795 C C . ALA A 1 101 ? 17.153 -1.054 -17.099 1.00 75.50 101 ALA A C 1
ATOM 797 O O . ALA A 1 101 ? 18.293 -0.619 -16.975 1.00 75.50 101 ALA A O 1
ATOM 798 N N . ARG A 1 102 ? 16.166 -0.695 -16.266 1.00 72.62 102 ARG A N 1
ATOM 799 C CA . ARG A 1 102 ? 16.391 0.127 -15.065 1.00 72.62 102 ARG A CA 1
ATOM 800 C C . ARG A 1 102 ? 17.074 -0.640 -13.929 1.00 72.62 102 ARG A C 1
ATOM 802 O O . ARG A 1 102 ? 17.649 -0.002 -13.051 1.00 72.62 102 ARG A O 1
ATOM 809 N N . GLY A 1 103 ? 17.027 -1.972 -13.952 1.00 66.62 103 GLY A N 1
ATOM 810 C CA . GLY A 1 103 ? 17.533 -2.833 -12.889 1.00 66.62 103 GLY A CA 1
ATOM 811 C C . GLY A 1 103 ? 16.814 -2.616 -11.552 1.00 66.62 103 GLY A C 1
ATOM 812 O O . GLY A 1 103 ? 15.826 -1.890 -11.456 1.00 66.62 103 GLY A O 1
ATOM 813 N N . SER A 1 104 ? 17.329 -3.246 -10.498 1.00 62.88 104 SER A N 1
ATOM 814 C CA . SER A 1 104 ? 16.914 -2.994 -9.109 1.00 62.88 104 SER A CA 1
ATOM 815 C C . SER A 1 104 ? 17.547 -1.729 -8.512 1.00 62.88 104 SER A C 1
ATOM 817 O O . SER A 1 104 ? 17.277 -1.393 -7.364 1.00 62.88 104 SER A O 1
ATOM 819 N N . GLY A 1 105 ? 18.443 -1.062 -9.252 1.00 58.88 105 GLY A N 1
ATOM 820 C CA . GLY A 1 105 ? 19.238 0.057 -8.743 1.00 58.88 105 GLY A CA 1
ATOM 821 C C . GLY A 1 105 ? 20.167 -0.305 -7.577 1.00 58.88 105 GLY A C 1
ATOM 822 O O . GLY A 1 105 ? 20.660 0.605 -6.916 1.00 58.88 105 GLY A O 1
ATOM 823 N N . VAL A 1 106 ? 20.396 -1.599 -7.310 1.00 53.22 106 VAL A N 1
ATOM 824 C CA . VAL A 1 106 ? 21.312 -2.060 -6.259 1.00 53.22 106 VAL A CA 1
ATOM 825 C C . VAL A 1 106 ? 22.733 -1.772 -6.729 1.00 53.22 106 VAL A C 1
ATOM 827 O O . VAL A 1 106 ? 23.289 -2.503 -7.544 1.00 53.22 106 VAL A O 1
ATOM 830 N N . ASP A 1 107 ? 23.287 -0.660 -6.257 1.00 52.28 107 ASP A N 1
ATOM 831 C CA . ASP A 1 107 ? 24.683 -0.292 -6.451 1.00 52.28 107 ASP A CA 1
ATOM 832 C C . ASP A 1 107 ? 25.577 -1.215 -5.592 1.00 52.28 107 ASP A C 1
ATOM 834 O O . ASP A 1 107 ? 25.511 -1.148 -4.357 1.00 52.28 107 ASP A O 1
ATOM 838 N N . PRO A 1 108 ? 26.431 -2.069 -6.193 1.00 53.16 108 PRO A N 1
ATOM 839 C CA . PRO A 1 108 ? 27.352 -2.924 -5.447 1.00 53.16 108 PRO A CA 1
ATOM 840 C C . PRO A 1 108 ? 28.424 -2.143 -4.673 1.00 53.16 108 PRO A C 1
ATOM 842 O O . PRO A 1 108 ? 29.082 -2.729 -3.820 1.00 53.16 108 PRO A O 1
ATOM 845 N N . ALA A 1 109 ? 28.623 -0.851 -4.947 1.00 51.97 109 ALA A N 1
ATOM 846 C CA . ALA A 1 109 ? 29.549 0.025 -4.227 1.00 51.97 109 ALA A CA 1
ATOM 847 C C . ALA A 1 109 ? 28.826 0.980 -3.253 1.00 51.97 109 ALA A C 1
ATOM 849 O O . ALA A 1 109 ? 29.387 1.402 -2.240 1.00 51.97 109 ALA A O 1
ATOM 850 N N . GLY A 1 110 ? 27.554 1.278 -3.519 1.00 48.59 110 GLY A N 1
ATOM 851 C CA . GLY A 1 110 ? 26.731 2.217 -2.757 1.00 48.59 110 GLY A CA 1
ATOM 852 C C . GLY A 1 110 ? 26.227 1.680 -1.419 1.00 48.59 110 GLY A C 1
ATOM 853 O O . GLY A 1 110 ? 25.970 2.475 -0.516 1.00 48.59 110 GLY A O 1
ATOM 854 N N . TRP A 1 111 ? 26.134 0.355 -1.235 1.00 50.97 111 TRP A N 1
ATOM 855 C CA . TRP A 1 111 ? 25.760 -0.230 0.063 1.00 50.97 111 TRP A CA 1
ATOM 856 C C . TRP A 1 111 ? 26.816 0.051 1.144 1.00 50.97 111 TRP A C 1
ATOM 858 O O . TRP A 1 111 ? 26.461 0.359 2.279 1.00 50.97 111 TRP A O 1
ATOM 868 N N . ALA A 1 112 ? 28.106 0.028 0.790 1.00 52.19 112 ALA A N 1
ATOM 869 C CA . ALA A 1 112 ? 29.199 0.328 1.714 1.00 52.19 112 ALA A CA 1
ATOM 870 C C . ALA A 1 112 ? 29.236 1.823 2.081 1.00 52.19 112 ALA A C 1
ATOM 872 O O . ALA A 1 112 ? 29.402 2.173 3.248 1.00 52.19 112 ALA A O 1
ATOM 873 N N . ALA A 1 113 ? 28.990 2.708 1.108 1.00 52.25 113 ALA A N 1
ATOM 874 C CA . ALA A 1 113 ? 28.870 4.147 1.345 1.00 52.25 113 ALA A CA 1
ATOM 875 C C . ALA A 1 113 ? 27.606 4.508 2.151 1.00 52.25 113 ALA A C 1
ATOM 877 O O . ALA A 1 113 ? 27.657 5.386 3.010 1.00 52.25 113 ALA A O 1
ATOM 878 N N . ARG A 1 114 ? 26.485 3.799 1.937 1.00 52.41 114 ARG A N 1
ATOM 879 C CA . ARG A 1 114 ? 25.261 3.935 2.743 1.00 52.41 114 ARG A CA 1
ATOM 880 C C . ARG A 1 114 ? 25.468 3.457 4.173 1.00 52.41 114 ARG A C 1
ATOM 882 O O . ARG A 1 114 ? 25.043 4.158 5.072 1.00 52.41 114 ARG A O 1
ATOM 889 N N . LEU A 1 115 ? 26.179 2.352 4.406 1.00 54.06 115 LEU A N 1
ATOM 890 C CA . LEU A 1 115 ? 26.531 1.915 5.765 1.00 54.06 115 LEU A CA 1
ATOM 891 C C . LEU A 1 115 ? 27.469 2.893 6.490 1.00 54.06 115 LEU A C 1
ATOM 893 O O . LEU A 1 115 ? 27.389 3.003 7.713 1.00 54.06 115 LEU A O 1
ATOM 897 N N . ALA A 1 116 ? 28.342 3.586 5.754 1.00 54.66 116 ALA A N 1
ATOM 898 C CA . ALA A 1 116 ? 29.285 4.560 6.305 1.00 54.66 116 ALA A CA 1
ATOM 899 C C . ALA A 1 116 ? 28.672 5.956 6.531 1.00 54.66 116 ALA A C 1
ATOM 901 O O . ALA A 1 116 ? 29.171 6.710 7.362 1.00 54.66 116 ALA A O 1
ATOM 902 N N . GLY A 1 117 ? 27.608 6.302 5.799 1.00 48.00 117 GLY A N 1
ATOM 903 C CA . GLY A 1 117 ? 26.976 7.623 5.822 1.00 48.00 117 GLY A CA 1
ATOM 904 C C . GLY A 1 117 ? 25.546 7.657 6.359 1.00 48.00 117 GLY A C 1
ATOM 905 O O . GLY A 1 117 ? 24.920 8.706 6.247 1.00 48.00 117 GLY A O 1
ATOM 906 N N . ASP A 1 118 ? 25.010 6.550 6.889 1.00 45.44 118 ASP A N 1
ATOM 907 C CA . ASP A 1 118 ? 23.622 6.475 7.358 1.00 45.44 118 ASP A CA 1
ATOM 908 C C . ASP A 1 118 ? 23.400 7.356 8.607 1.00 45.44 118 ASP A C 1
ATOM 910 O O . ASP A 1 118 ? 23.847 6.988 9.702 1.00 45.44 118 ASP A O 1
ATOM 914 N N . PRO A 1 119 ? 22.685 8.496 8.509 1.00 48.09 119 PRO A N 1
ATOM 915 C CA . PRO A 1 119 ? 22.377 9.317 9.677 1.00 48.09 119 PRO A CA 1
ATOM 916 C C . PRO A 1 119 ? 21.390 8.619 10.628 1.00 48.09 119 PRO A C 1
ATOM 918 O O . PRO A 1 119 ? 21.158 9.102 11.734 1.00 48.09 119 PRO A O 1
ATOM 921 N N . TRP A 1 120 ? 20.831 7.470 10.230 1.00 49.44 120 TRP A N 1
ATOM 922 C CA . TRP A 1 120 ? 19.899 6.684 11.031 1.00 49.44 120 TRP A CA 1
ATOM 923 C C . TRP A 1 120 ? 20.582 5.681 11.982 1.00 49.44 120 TRP A C 1
ATOM 925 O O . TRP A 1 120 ? 19.888 4.995 12.727 1.00 49.44 120 TRP A O 1
ATOM 935 N N . ARG A 1 121 ? 21.928 5.606 12.022 1.00 43.03 121 ARG A N 1
ATOM 936 C CA . ARG A 1 121 ? 22.671 4.713 12.944 1.00 43.03 121 ARG A CA 1
ATOM 937 C C . ARG A 1 121 ? 22.854 5.277 14.360 1.00 43.03 121 ARG A C 1
ATOM 939 O O . ARG A 1 121 ? 23.135 4.514 15.282 1.00 43.03 121 ARG A O 1
ATOM 946 N N . THR A 1 122 ? 22.677 6.578 14.577 1.00 39.91 122 THR A N 1
ATOM 947 C CA . THR A 1 122 ? 22.560 7.095 15.945 1.00 39.91 122 THR A CA 1
ATOM 948 C C . THR A 1 122 ? 21.106 7.035 16.363 1.00 39.91 122 THR A C 1
ATOM 950 O O . THR A 1 122 ? 20.327 7.938 16.060 1.00 39.91 122 THR A O 1
ATOM 953 N N . GLU A 1 123 ? 20.754 5.974 17.085 1.00 46.09 123 GLU A N 1
ATOM 954 C CA . GLU A 1 123 ? 19.631 6.018 18.008 1.00 46.09 123 GLU A CA 1
ATOM 955 C C . GLU A 1 123 ? 19.744 7.297 18.844 1.00 46.09 123 GLU A C 1
ATOM 957 O O . GLU A 1 123 ? 20.607 7.450 19.708 1.00 46.09 123 GLU A O 1
ATOM 962 N N . ARG A 1 124 ? 18.848 8.239 18.579 1.00 34.66 124 ARG A N 1
ATOM 963 C CA . ARG A 1 124 ? 18.314 9.077 19.634 1.00 34.66 124 ARG A CA 1
ATOM 964 C C . ARG A 1 124 ? 16.863 8.653 19.814 1.00 34.66 124 ARG A C 1
ATOM 966 O O . ARG A 1 124 ? 16.148 8.564 18.813 1.00 34.66 124 ARG A O 1
ATOM 973 N N . PRO A 1 125 ? 16.412 8.381 21.050 1.00 40.25 125 PRO A N 1
ATOM 974 C CA . PRO A 1 125 ? 15.006 8.153 21.323 1.00 40.25 125 PRO A CA 1
ATOM 975 C C . PRO A 1 125 ? 14.281 9.484 21.102 1.00 40.25 125 PRO A C 1
ATOM 977 O O . PRO A 1 125 ? 14.150 10.300 22.010 1.00 40.25 125 PRO A O 1
ATOM 980 N N . HIS A 1 126 ? 13.872 9.746 19.866 1.00 35.53 126 HIS A N 1
ATOM 981 C CA . HIS A 1 126 ? 12.987 10.849 19.536 1.00 35.53 126 HIS A CA 1
ATOM 982 C C . HIS A 1 126 ? 11.573 10.274 19.606 1.00 35.53 126 HIS A C 1
ATOM 984 O O . HIS A 1 126 ? 11.149 9.504 18.754 1.00 35.53 126 HIS A O 1
ATOM 990 N N . SER A 1 127 ? 10.865 10.416 20.722 1.00 38.78 127 SER A N 1
ATOM 991 C CA . SER A 1 127 ? 10.255 11.679 21.121 1.00 38.78 127 SER A CA 1
ATOM 992 C C . SER A 1 127 ? 9.614 12.385 19.916 1.00 38.78 127 SER A C 1
ATOM 994 O O . SER A 1 127 ? 10.278 12.834 18.987 1.00 38.78 127 SER A O 1
ATOM 996 N N . LEU A 1 128 ? 8.291 12.530 20.028 1.00 37.72 128 LEU A N 1
ATOM 997 C CA . LEU A 1 128 ? 7.457 13.536 19.368 1.00 37.72 128 LEU A CA 1
ATOM 998 C C . LEU A 1 128 ? 6.804 13.136 18.037 1.00 37.72 128 LEU A C 1
ATOM 1000 O O . LEU A 1 128 ? 6.952 13.787 17.011 1.00 37.72 128 LEU A O 1
ATOM 1004 N N . CYS A 1 129 ? 5.856 12.201 18.139 1.00 32.25 129 CYS A N 1
ATOM 1005 C CA . CYS A 1 129 ? 4.501 12.521 17.683 1.00 32.25 129 CYS A CA 1
ATOM 1006 C C . CYS A 1 129 ? 3.900 13.553 18.661 1.00 32.25 129 CYS A C 1
ATOM 1008 O O . CYS A 1 129 ? 3.139 13.191 19.556 1.00 32.25 129 CYS A O 1
ATOM 1010 N N . HIS A 1 130 ? 4.289 14.828 18.567 1.00 29.19 130 HIS A N 1
ATOM 1011 C CA . HIS A 1 130 ? 3.523 15.894 19.212 1.00 29.19 130 HIS A CA 1
ATOM 1012 C C . HIS A 1 130 ? 2.328 16.218 18.321 1.00 29.19 130 HIS A C 1
ATOM 1014 O O . HIS A 1 130 ? 2.449 16.922 17.323 1.00 29.19 130 HIS A O 1
ATOM 1020 N N . ALA A 1 131 ? 1.169 15.689 18.703 1.00 32.06 131 ALA A N 1
ATOM 1021 C CA . ALA A 1 131 ? -0.090 16.337 18.395 1.00 32.06 131 ALA A CA 1
ATOM 1022 C C . ALA A 1 131 ? -0.140 17.627 19.226 1.00 32.06 131 ALA A C 1
ATOM 1024 O O . ALA A 1 131 ? -0.150 17.574 20.457 1.00 32.06 131 ALA A O 1
ATOM 1025 N N . THR A 1 132 ? -0.100 18.782 18.569 1.00 32.91 132 THR A N 1
ATOM 1026 C CA . THR A 1 132 ? -0.601 20.016 19.176 1.00 32.91 132 THR A CA 1
ATOM 1027 C C . THR A 1 132 ? -2.107 19.876 19.387 1.00 32.91 132 THR A C 1
ATOM 1029 O O . THR A 1 132 ? -2.797 19.335 18.521 1.00 32.91 132 THR A O 1
ATOM 1032 N N . ALA A 1 133 ? -2.526 20.294 20.582 1.00 36.66 133 ALA A N 1
ATOM 1033 C CA . ALA A 1 133 ? -3.852 20.164 21.180 1.00 36.66 133 ALA A CA 1
ATOM 1034 C C . ALA A 1 133 ? -4.999 20.772 20.362 1.00 36.66 133 ALA A C 1
ATOM 1036 O O . ALA A 1 133 ? -4.736 21.702 19.567 1.00 36.66 133 ALA A O 1
#

Foldseek 3Di:
DDDPDDDQLPDWFDQLGQAQDDDVPFFGWHAAAQPSQWTRDPRDIGGDDDLEDDPRHDDTDGDDDPDDPPDDDDDDDDPPPPPDPPDPPPDDPVNVVVSVVSPSPPDPVVVVVCVVPPPVPDDDPDDDPDDDD

Secondary structure (DSSP, 8-state):
---S------S-B-TT-STT---TTSPPEEEEETTS-EEEETTEEEEPPPSS--TTSEEEEES-----TT------------S-------S-HHHHHHHHHH-----TTHHHHHHHH-GGGS--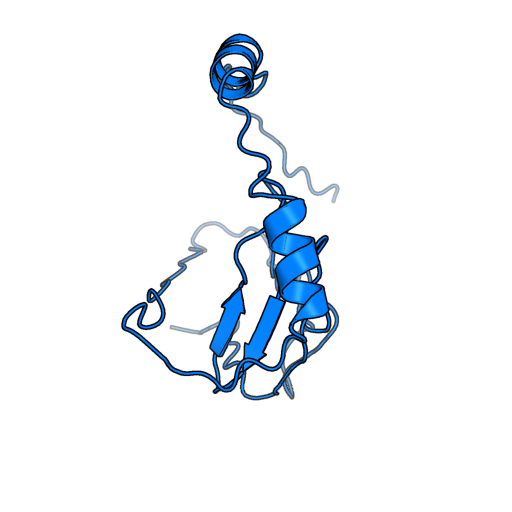---------

Sequence (133 aa):
MATLLRDNFTDRRRRGRVVGTAAAGQPPRQGRDVERILSIDGGALRIQPPLREGWERTCLTYGPFPAKPGLTFAVFMLNGHNTSQSEVMSDSLRTRLERWARGSGVDPAGWAARLAGDPWRTERPHSLCHATA

Radius of gyration: 18.65 Å; chains: 1; bounding box: 48×41×49 Å